Protein AF-A0A222SVH0-F1 (afdb_monomer_lite)

Sequence (82 aa):
MSSRVEWRWRDEGSSYGHSQKVVVTAPSLRGPAAETEWRAVLEHATGCLACRTPGAACSEGERLLSVYEAAARQDRSGGDAE

pLDDT: mean 81.07, std 15.31, range [36.41, 97.0]

Structure (mmCIF, N/CA/C/O backbone):
data_AF-A0A222SVH0-F1
#
_entry.id   AF-A0A222SVH0-F1
#
loop_
_atom_site.group_PDB
_atom_site.id
_atom_site.type_symbol
_atom_site.label_atom_id
_atom_site.label_alt_id
_atom_site.label_comp_id
_atom_site.label_asym_id
_atom_site.label_entity_id
_atom_site.label_seq_id
_atom_site.pdbx_PDB_ins_code
_atom_site.Cartn_x
_atom_site.Cartn_y
_atom_site.Cartn_z
_atom_site.occupancy
_atom_site.B_iso_or_equiv
_atom_site.auth_seq_id
_atom_site.auth_comp_id
_atom_site.auth_asym_id
_atom_site.auth_atom_id
_atom_site.pdbx_PDB_model_num
ATOM 1 N N . MET A 1 1 ? -9.899 5.320 -3.792 1.00 54.75 1 MET A N 1
ATOM 2 C CA . MET A 1 1 ? -10.445 6.117 -2.675 1.00 54.75 1 MET A CA 1
ATOM 3 C C . MET A 1 1 ? -11.459 7.079 -3.259 1.00 54.75 1 MET A C 1
ATOM 5 O O . MET A 1 1 ? -11.059 7.994 -3.965 1.00 54.75 1 MET A O 1
ATOM 9 N N . SER A 1 2 ? -12.754 6.819 -3.078 1.00 50.62 2 SER A N 1
ATOM 10 C CA . SER A 1 2 ? -13.786 7.743 -3.555 1.00 50.62 2 SER A CA 1
ATOM 11 C C . SER A 1 2 ? -14.029 8.791 -2.482 1.00 50.62 2 SER A C 1
ATOM 13 O O . SER A 1 2 ? -14.533 8.477 -1.405 1.00 50.62 2 SER A O 1
ATOM 15 N N . SER A 1 3 ? -13.655 10.027 -2.784 1.00 56.06 3 SER A N 1
ATOM 16 C CA . SER A 1 3 ? -14.006 11.192 -1.980 1.00 56.06 3 SER A CA 1
ATOM 17 C C . SER A 1 3 ? -15.144 11.932 -2.675 1.00 56.06 3 SER A C 1
ATOM 19 O O . SER A 1 3 ? -15.117 12.112 -3.894 1.00 56.06 3 SER A O 1
ATOM 21 N N . ARG A 1 4 ? -16.149 12.364 -1.910 1.00 77.25 4 ARG A N 1
ATOM 22 C CA . ARG A 1 4 ? -17.250 13.202 -2.397 1.00 77.25 4 ARG A CA 1
ATOM 23 C C . ARG A 1 4 ? -17.213 14.539 -1.673 1.00 77.25 4 ARG A C 1
ATOM 25 O O . ARG A 1 4 ? -17.021 14.593 -0.462 1.00 77.25 4 ARG A O 1
ATOM 32 N N . VAL A 1 5 ? -17.401 15.621 -2.421 1.00 81.88 5 VAL A N 1
ATOM 33 C CA . VAL A 1 5 ? -17.572 16.955 -1.840 1.00 81.88 5 VAL A CA 1
ATOM 34 C C . VAL A 1 5 ? -19.044 17.142 -1.503 1.00 81.88 5 VAL A C 1
ATOM 36 O O . VAL A 1 5 ? -19.900 17.020 -2.382 1.00 81.88 5 VAL A O 1
ATOM 39 N N . GLU A 1 6 ? -19.329 17.437 -0.240 1.00 81.50 6 GLU A N 1
ATOM 40 C CA . GLU A 1 6 ? -20.675 17.700 0.257 1.00 81.50 6 GLU A CA 1
ATOM 41 C C . GLU A 1 6 ? -20.741 19.076 0.921 1.00 81.50 6 GLU A C 1
ATOM 43 O O . GLU A 1 6 ? -19.786 19.547 1.541 1.00 81.50 6 GLU A O 1
ATOM 48 N N . TRP A 1 7 ? -21.879 19.745 0.766 1.00 82.88 7 TRP A N 1
ATOM 49 C CA . TRP A 1 7 ? -22.165 20.989 1.464 1.00 82.88 7 TRP A CA 1
ATOM 50 C C . TRP A 1 7 ? -22.776 20.673 2.824 1.00 82.88 7 TRP A C 1
ATOM 52 O O . TRP A 1 7 ? -23.870 20.118 2.882 1.00 82.88 7 TRP A O 1
ATOM 62 N N . ARG A 1 8 ? -22.096 21.051 3.911 1.00 79.94 8 ARG A N 1
ATOM 63 C CA . ARG A 1 8 ? -22.594 20.854 5.276 1.00 79.94 8 ARG A CA 1
ATOM 64 C C . ARG A 1 8 ? -22.881 22.191 5.948 1.00 79.94 8 ARG A C 1
ATOM 66 O O . ARG A 1 8 ? -22.023 23.073 5.991 1.00 79.94 8 ARG A O 1
ATOM 73 N N . TRP A 1 9 ? -24.084 22.315 6.496 1.00 77.88 9 TRP A N 1
ATOM 74 C CA . TRP A 1 9 ? -24.474 23.424 7.364 1.00 77.88 9 TRP A CA 1
ATOM 75 C C . TRP A 1 9 ? -23.852 23.263 8.755 1.00 77.88 9 TRP A C 1
ATOM 77 O O . TRP A 1 9 ? -23.789 22.148 9.279 1.00 77.88 9 TRP A O 1
ATOM 87 N N . ARG A 1 10 ? -23.362 24.359 9.347 1.00 73.56 10 ARG A N 1
ATOM 88 C CA . ARG A 1 10 ? -22.861 24.380 10.729 1.00 73.56 10 ARG A CA 1
ATOM 89 C C . ARG A 1 10 ? -23.350 25.649 11.438 1.00 73.56 10 ARG A C 1
ATOM 91 O O . ARG A 1 10 ? -23.071 26.747 10.965 1.00 73.56 10 ARG A O 1
ATOM 98 N N . ASP A 1 11 ? -24.019 25.478 12.577 1.00 68.69 11 ASP A N 1
ATOM 99 C CA . ASP A 1 11 ? -24.462 26.565 13.459 1.00 68.69 11 ASP A CA 1
ATOM 100 C C . ASP A 1 11 ? -23.563 26.629 14.702 1.00 68.69 11 ASP A C 1
ATOM 102 O O . ASP A 1 11 ? -23.891 26.121 15.770 1.00 68.69 11 ASP A O 1
ATOM 106 N N . GLU A 1 12 ? -22.384 27.239 14.568 1.00 63.75 12 GLU A N 1
ATOM 107 C CA . GLU A 1 12 ? -21.528 27.599 15.712 1.00 63.75 12 GLU A CA 1
ATOM 108 C C . GLU A 1 12 ? -21.883 29.013 16.197 1.00 63.75 12 GLU A C 1
ATOM 110 O O . GLU A 1 12 ? -21.084 29.942 16.122 1.00 63.75 12 GLU A O 1
ATOM 115 N N . GLY A 1 13 ? -23.132 29.197 16.637 1.00 60.81 13 GLY A N 1
ATOM 116 C CA . GLY A 1 13 ? -23.580 30.385 17.380 1.00 60.81 13 GLY A CA 1
ATOM 117 C C . GLY A 1 13 ? -23.672 31.711 16.608 1.00 60.81 13 GLY A C 1
ATOM 118 O O . GLY A 1 13 ? -24.025 32.727 17.202 1.00 60.81 13 GLY A O 1
ATOM 119 N N . SER A 1 14 ? -23.392 31.733 15.303 1.00 56.94 14 SER A N 1
ATOM 120 C CA . SER A 1 14 ? -23.604 32.906 14.444 1.00 56.94 14 SER A CA 1
ATOM 121 C C . SER A 1 14 ? -25.055 32.963 13.957 1.00 56.94 14 SER A C 1
ATOM 123 O O . SER A 1 14 ? -25.549 32.000 13.383 1.00 56.94 14 SER A O 1
ATOM 125 N N . SER A 1 15 ? -25.717 34.117 14.111 1.00 60.28 15 SER A N 1
ATOM 126 C CA . SER A 1 15 ? -27.084 34.382 13.610 1.00 60.28 15 SER A CA 1
ATOM 127 C C . SER A 1 15 ? -27.248 34.175 12.098 1.00 60.28 15 SER A C 1
ATOM 129 O O . SER A 1 15 ? -28.372 34.089 11.606 1.00 60.28 15 SER A O 1
ATOM 131 N N . TYR A 1 16 ? -26.144 34.122 11.359 1.00 59.72 16 TYR A N 1
ATOM 132 C CA . TYR A 1 16 ? -26.114 33.748 9.955 1.00 59.72 16 TYR A CA 1
ATOM 133 C C . TYR A 1 16 ? -25.243 32.498 9.882 1.00 59.72 16 TYR A C 1
ATOM 135 O O . TYR A 1 16 ? -24.011 32.593 9.909 1.00 59.72 16 TYR A O 1
ATOM 143 N N . GLY A 1 17 ? -25.868 31.322 9.895 1.00 61.84 17 GLY A N 1
ATOM 144 C CA . GLY A 1 17 ? -25.143 30.082 9.653 1.00 61.84 17 GLY A CA 1
ATOM 145 C C . GLY A 1 17 ? -24.511 30.123 8.257 1.00 61.84 17 GLY A C 1
ATOM 146 O O . GLY A 1 17 ? -25.000 30.805 7.351 1.00 61.84 17 GLY A O 1
ATOM 147 N N . HIS A 1 18 ? -23.395 29.422 8.081 1.00 76.31 18 HIS A N 1
ATOM 148 C CA . HIS A 1 18 ? -22.722 29.349 6.786 1.00 76.31 18 HIS A CA 1
ATOM 149 C C . HIS A 1 18 ? -22.488 27.895 6.375 1.00 76.31 18 HIS A C 1
ATOM 151 O O . HIS A 1 18 ? -22.193 27.022 7.197 1.00 76.31 18 HIS A O 1
ATOM 157 N N . SER A 1 19 ? -22.620 27.643 5.072 1.00 75.00 19 SER A N 1
ATOM 158 C CA . SER A 1 19 ? -22.383 26.340 4.461 1.00 75.00 19 SER A CA 1
ATOM 159 C C . SER A 1 19 ? -20.901 26.157 4.149 1.00 75.00 19 SER A C 1
ATOM 161 O O . SER A 1 19 ? -20.339 26.903 3.343 1.00 75.00 19 SER A O 1
ATOM 163 N N . GLN A 1 20 ? -20.290 25.121 4.715 1.00 79.25 20 GLN A N 1
ATOM 164 C CA . GLN A 1 20 ? -18.914 24.739 4.408 1.00 79.25 20 GLN A CA 1
ATOM 165 C C . GLN A 1 20 ? -18.899 23.564 3.424 1.00 79.25 20 GLN A C 1
ATOM 167 O O . GLN A 1 20 ? -19.712 22.643 3.533 1.00 79.25 20 GLN A O 1
ATOM 172 N N . LYS A 1 21 ? -17.957 23.567 2.472 1.00 83.94 21 LYS A N 1
ATOM 173 C CA . LYS A 1 21 ? -17.659 22.372 1.670 1.00 83.94 21 LYS A CA 1
ATOM 174 C C . LYS A 1 21 ? -16.811 21.436 2.515 1.00 83.94 21 LYS A C 1
ATOM 176 O O . LYS A 1 21 ? -15.676 21.771 2.845 1.00 83.94 21 LYS A O 1
ATOM 181 N N . VAL A 1 22 ? -17.346 20.271 2.840 1.00 83.00 22 VAL A N 1
ATOM 182 C CA . VAL A 1 22 ? -16.597 19.208 3.505 1.00 83.00 22 VAL A CA 1
ATOM 183 C C . VAL A 1 22 ? -16.283 18.114 2.494 1.00 83.00 22 VAL A C 1
ATOM 185 O O . VAL A 1 22 ? -17.096 17.781 1.630 1.00 83.00 22 VAL A O 1
ATOM 188 N N . VAL A 1 23 ? -15.075 17.566 2.581 1.00 81.06 23 VAL A N 1
ATOM 189 C CA . VAL A 1 23 ? -14.703 16.370 1.827 1.00 81.06 23 VAL A CA 1
ATOM 190 C C . VAL A 1 23 ? -15.085 15.175 2.683 1.00 81.06 23 VAL A C 1
ATOM 192 O O . VAL A 1 23 ? -14.520 14.970 3.754 1.00 81.06 23 VAL A O 1
ATOM 195 N N . VAL A 1 24 ? -16.063 14.406 2.219 1.00 73.38 24 VAL A N 1
ATOM 196 C CA . VAL A 1 24 ? -16.4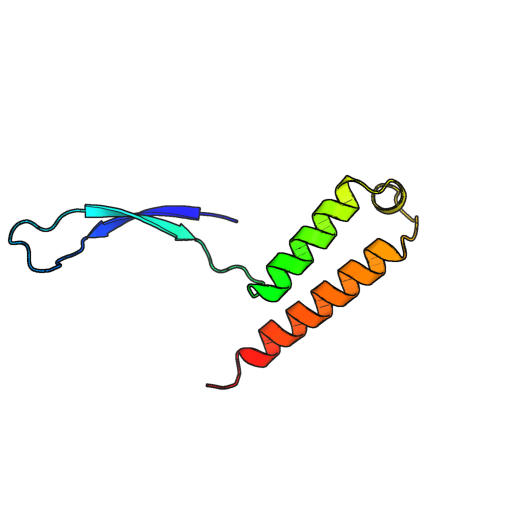48 13.143 2.841 1.00 73.38 24 VAL A CA 1
ATOM 197 C C . VAL A 1 24 ? -15.674 12.040 2.134 1.00 73.38 24 VAL A C 1
ATOM 199 O O . VAL A 1 24 ? -15.846 11.797 0.936 1.00 73.38 24 VAL A O 1
ATOM 202 N N . THR A 1 25 ? -14.784 11.394 2.876 1.00 68.81 25 THR A N 1
ATOM 203 C CA . THR A 1 25 ? -14.002 10.258 2.390 1.00 68.81 25 THR A CA 1
ATOM 204 C C . THR A 1 25 ? -14.684 8.98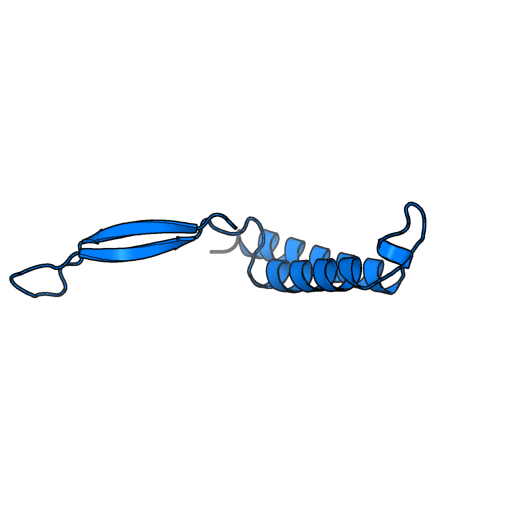0 2.850 1.00 68.81 25 THR A C 1
ATOM 206 O O . THR A 1 25 ? -14.961 8.825 4.038 1.00 68.81 25 THR A O 1
ATOM 209 N N . ALA A 1 26 ? -14.976 8.072 1.915 1.00 66.25 26 ALA A N 1
ATOM 210 C CA . ALA A 1 26 ? -15.477 6.752 2.279 1.00 66.25 26 ALA A CA 1
ATOM 211 C C . ALA A 1 26 ? -14.440 6.039 3.166 1.00 66.25 26 ALA A C 1
ATOM 213 O O . ALA A 1 26 ? -13.246 6.117 2.851 1.00 66.25 26 ALA A O 1
ATOM 214 N N . PRO A 1 27 ? -14.861 5.352 4.244 1.00 58.91 27 PRO A N 1
ATOM 215 C CA . PRO A 1 27 ? -13.933 4.606 5.075 1.00 58.91 27 PRO A CA 1
ATOM 216 C C . PRO A 1 27 ? -13.184 3.602 4.202 1.00 58.91 27 PRO A C 1
ATOM 218 O O . PRO A 1 27 ? -13.767 2.888 3.380 1.00 58.91 27 PRO A O 1
ATOM 221 N N . SER A 1 28 ? -11.866 3.597 4.351 1.00 63.66 28 SER A N 1
ATOM 222 C CA . SER A 1 28 ? -11.028 2.560 3.777 1.00 63.66 28 SER A CA 1
ATOM 223 C C . SER A 1 28 ? -11.481 1.217 4.353 1.00 63.66 28 SER A C 1
ATOM 225 O O . SER A 1 28 ? -11.694 1.098 5.556 1.00 63.66 28 SER A O 1
ATOM 227 N N . LEU A 1 29 ? -11.634 0.187 3.510 1.00 68.69 29 LEU A N 1
ATOM 228 C CA . LEU A 1 29 ? -11.880 -1.189 3.986 1.00 68.69 29 LEU A CA 1
ATOM 229 C C . LEU A 1 29 ? -10.676 -1.755 4.767 1.00 68.69 29 LEU A C 1
ATOM 231 O O . LEU A 1 29 ? -10.712 -2.887 5.244 1.00 68.69 29 LEU A O 1
ATOM 235 N N . ARG A 1 30 ? -9.580 -0.995 4.826 1.00 78.19 30 ARG A N 1
ATOM 236 C CA . ARG A 1 30 ? -8.342 -1.270 5.544 1.00 78.19 30 ARG A CA 1
ATOM 237 C C . ARG A 1 30 ? -8.207 -0.198 6.626 1.00 78.19 30 ARG A C 1
ATOM 239 O O . ARG A 1 30 ? -8.483 0.967 6.352 1.00 78.19 30 ARG A O 1
ATOM 246 N N . GLY A 1 31 ? -7.787 -0.562 7.834 1.00 83.44 31 GLY A N 1
ATOM 247 C CA . GLY A 1 31 ? -7.448 0.445 8.833 1.00 83.44 31 GLY A CA 1
ATOM 248 C C . GLY A 1 31 ? -6.213 1.252 8.406 1.00 83.44 31 GLY A C 1
ATOM 249 O O . GLY A 1 31 ? -5.548 0.926 7.414 1.00 83.44 31 GLY A O 1
ATOM 250 N N . PRO A 1 32 ? -5.897 2.342 9.123 1.00 82.94 32 PRO A N 1
ATOM 251 C CA . PRO A 1 32 ? -4.827 3.266 8.742 1.00 82.94 32 PRO A CA 1
ATOM 252 C C . PRO A 1 32 ? -3.448 2.587 8.675 1.00 82.94 32 PRO A C 1
ATOM 254 O O . PRO A 1 32 ? -2.627 2.941 7.822 1.00 82.94 32 PRO A O 1
ATOM 257 N N . ALA A 1 33 ? -3.211 1.582 9.526 1.00 85.56 33 ALA A N 1
ATOM 258 C CA . ALA A 1 33 ? -2.000 0.772 9.493 1.00 85.56 33 ALA A C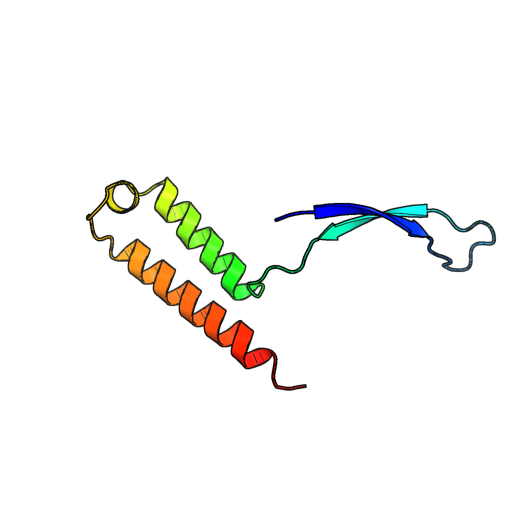A 1
ATOM 259 C C . ALA A 1 33 ? -1.949 -0.076 8.214 1.00 85.56 33 ALA A C 1
ATOM 261 O O . ALA A 1 33 ? -1.022 0.071 7.417 1.00 85.56 33 ALA A O 1
ATOM 262 N N . ALA A 1 34 ? -2.979 -0.886 7.945 1.00 90.25 34 ALA A N 1
ATOM 263 C CA . ALA A 1 34 ? -3.022 -1.709 6.738 1.00 90.25 34 ALA A CA 1
ATOM 264 C C . ALA A 1 34 ? -3.013 -0.885 5.442 1.00 90.25 34 ALA A C 1
ATOM 266 O O . ALA A 1 34 ? -2.521 -1.348 4.417 1.00 90.25 34 ALA A O 1
ATOM 267 N N . GLU A 1 35 ? -3.538 0.337 5.449 1.00 89.94 35 GLU A N 1
ATOM 268 C CA . GLU A 1 35 ? -3.490 1.211 4.280 1.00 89.94 35 GLU A CA 1
ATOM 269 C C . GLU A 1 35 ? -2.077 1.719 3.969 1.00 89.94 35 GLU A C 1
ATOM 271 O O . GLU A 1 35 ? -1.703 1.817 2.797 1.00 89.94 35 GLU A O 1
ATOM 276 N N . THR A 1 36 ? -1.291 2.024 5.001 1.00 91.31 36 THR A N 1
ATOM 277 C CA . THR A 1 36 ? 0.107 2.447 4.849 1.00 91.31 36 THR A CA 1
ATOM 278 C C . THR A 1 36 ? 0.942 1.310 4.267 1.00 91.31 36 THR A C 1
ATOM 280 O O . THR A 1 36 ? 1.634 1.498 3.268 1.00 91.31 36 THR A O 1
ATOM 283 N N . GLU A 1 37 ? 0.784 0.102 4.807 1.00 94.12 37 GLU A N 1
ATOM 284 C CA . GLU A 1 37 ? 1.487 -1.082 4.305 1.00 94.12 37 GLU A CA 1
ATOM 285 C C . GLU A 1 37 ? 1.044 -1.453 2.884 1.00 94.12 37 GLU A C 1
ATOM 287 O O . GLU A 1 37 ? 1.857 -1.807 2.031 1.00 94.12 37 GLU A O 1
ATOM 292 N N . TRP A 1 38 ? -0.248 -1.303 2.577 1.00 92.81 38 TRP A N 1
ATOM 293 C CA . TRP A 1 38 ? -0.753 -1.532 1.225 1.00 92.81 38 TRP A CA 1
ATOM 294 C C . TRP A 1 38 ? -0.145 -0.562 0.202 1.00 92.81 38 TRP A C 1
ATOM 296 O O . TRP A 1 38 ? 0.144 -0.964 -0.925 1.00 92.81 38 TRP A O 1
ATOM 306 N N . ARG A 1 39 ? 0.092 0.702 0.580 1.00 93.75 39 ARG A N 1
ATOM 307 C CA . ARG A 1 39 ? 0.798 1.662 -0.282 1.00 93.75 39 ARG A CA 1
ATOM 308 C C . ARG A 1 39 ? 2.234 1.221 -0.561 1.00 93.75 39 ARG A C 1
ATOM 310 O O . ARG A 1 39 ? 2.626 1.232 -1.724 1.00 93.75 39 ARG A O 1
ATOM 317 N N . ALA A 1 40 ? 2.962 0.744 0.447 1.00 94.75 40 ALA A N 1
ATOM 318 C CA . ALA A 1 40 ? 4.325 0.240 0.269 1.00 94.75 40 ALA A CA 1
ATOM 319 C C . ALA A 1 40 ? 4.390 -0.957 -0.703 1.00 94.75 40 ALA A C 1
ATOM 321 O O . ALA A 1 40 ? 5.262 -1.009 -1.573 1.00 94.75 40 ALA A O 1
ATOM 322 N N . VAL A 1 41 ? 3.426 -1.884 -0.622 1.00 94.81 41 VAL A N 1
ATOM 323 C CA . VAL A 1 41 ? 3.296 -3.002 -1.578 1.00 94.81 41 VAL A CA 1
ATOM 324 C C . VAL A 1 41 ? 3.123 -2.487 -3.012 1.00 94.81 41 VAL A C 1
ATOM 326 O O . VAL A 1 41 ? 3.789 -2.973 -3.928 1.00 94.81 41 VAL A O 1
ATOM 329 N N . LEU A 1 42 ? 2.245 -1.498 -3.219 1.00 94.38 42 LEU A N 1
ATOM 330 C CA . LEU A 1 42 ? 1.989 -0.926 -4.545 1.00 94.38 42 LEU A CA 1
ATOM 331 C C . LEU A 1 42 ? 3.212 -0.188 -5.095 1.00 94.38 42 LEU A C 1
ATOM 333 O O . LEU A 1 42 ? 3.593 -0.410 -6.243 1.00 94.38 42 LEU A O 1
ATOM 337 N N . GLU A 1 43 ? 3.846 0.653 -4.282 1.00 95.56 43 GLU A N 1
ATOM 338 C CA . GLU A 1 43 ? 5.064 1.374 -4.657 1.00 95.56 43 GLU A CA 1
ATOM 339 C C . GLU A 1 43 ? 6.157 0.396 -5.106 1.00 95.56 43 GLU A C 1
ATOM 341 O O . GLU A 1 43 ? 6.703 0.537 -6.205 1.00 95.56 43 GLU A O 1
ATOM 346 N N . HIS A 1 44 ? 6.391 -0.673 -4.339 1.00 95.19 44 HIS A N 1
ATOM 347 C CA . HIS A 1 44 ? 7.346 -1.712 -4.713 1.00 95.19 44 HIS A CA 1
ATOM 348 C C . HIS A 1 44 ? 6.970 -2.407 -6.028 1.00 95.19 44 HIS A C 1
ATOM 350 O O . HIS A 1 44 ? 7.806 -2.532 -6.927 1.00 95.19 44 HIS A O 1
ATOM 356 N N . ALA A 1 45 ? 5.712 -2.831 -6.178 1.00 92.94 45 ALA A N 1
ATOM 357 C CA . ALA A 1 45 ? 5.252 -3.536 -7.371 1.00 92.94 45 ALA A CA 1
ATOM 358 C C . ALA A 1 45 ? 5.397 -2.694 -8.652 1.00 92.94 45 ALA A C 1
ATOM 360 O O . ALA A 1 45 ? 5.690 -3.241 -9.716 1.00 92.94 45 ALA A O 1
ATOM 361 N N . THR A 1 46 ? 5.249 -1.367 -8.563 1.00 94.38 46 THR A N 1
ATOM 362 C CA . THR A 1 46 ? 5.447 -0.476 -9.719 1.00 94.38 46 THR A CA 1
ATOM 363 C C . THR A 1 46 ? 6.916 -0.322 -10.130 1.00 94.38 46 THR A C 1
ATOM 365 O O . THR A 1 46 ? 7.200 -0.187 -11.324 1.00 94.38 46 THR A O 1
ATOM 368 N N . GLY A 1 47 ? 7.853 -0.385 -9.177 1.00 93.75 47 GLY A N 1
ATOM 369 C CA . GLY A 1 47 ? 9.291 -0.242 -9.433 1.00 93.75 47 GLY A CA 1
ATOM 370 C C . GLY A 1 47 ? 10.018 -1.557 -9.737 1.00 93.75 47 GLY A C 1
ATOM 371 O O . GLY A 1 47 ? 11.012 -1.570 -10.466 1.00 93.75 47 GLY A O 1
ATOM 372 N N . CYS A 1 48 ? 9.525 -2.683 -9.224 1.00 96.19 48 CYS A N 1
ATOM 373 C CA . CYS A 1 48 ? 10.222 -3.963 -9.283 1.00 96.19 48 CYS A CA 1
ATOM 374 C C . CYS A 1 48 ? 9.940 -4.717 -10.593 1.00 96.19 48 CYS A C 1
ATOM 376 O O . CYS A 1 48 ? 8.794 -4.947 -10.975 1.00 96.19 48 CYS A O 1
ATOM 378 N N . LEU A 1 49 ? 10.990 -5.134 -11.309 1.00 93.88 49 LEU A N 1
AT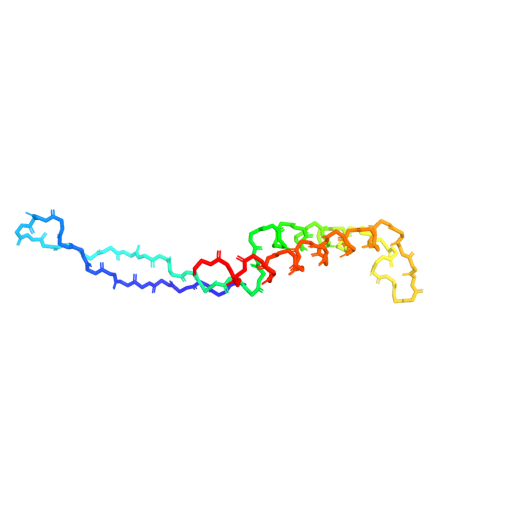OM 379 C CA . LEU A 1 49 ? 10.835 -5.927 -12.536 1.00 93.88 49 LEU A CA 1
ATOM 380 C C . LEU A 1 49 ? 10.292 -7.336 -12.250 1.00 93.88 49 LEU A C 1
ATOM 382 O O . LEU A 1 49 ? 9.465 -7.828 -13.014 1.00 93.88 49 LEU A O 1
ATOM 386 N N . ALA A 1 50 ? 10.711 -7.958 -11.142 1.00 93.38 50 ALA A N 1
ATOM 387 C CA . ALA A 1 50 ? 10.222 -9.279 -10.753 1.00 93.38 50 ALA A CA 1
ATOM 388 C C . ALA A 1 50 ? 8.713 -9.240 -10.474 1.00 93.38 50 ALA A C 1
ATOM 390 O O . ALA A 1 50 ? 7.973 -10.016 -11.060 1.00 93.38 50 ALA A O 1
ATOM 391 N N . CYS A 1 51 ? 8.226 -8.262 -9.703 1.00 93.31 51 CYS A N 1
ATOM 392 C CA . CYS A 1 51 ? 6.788 -8.111 -9.443 1.00 93.31 51 CYS A CA 1
ATOM 393 C C . CYS A 1 51 ? 5.959 -7.786 -10.695 1.00 93.31 51 CYS A C 1
ATOM 395 O O . CYS A 1 51 ? 4.774 -8.105 -10.741 1.00 93.31 51 CYS A O 1
ATOM 397 N N . ARG A 1 52 ? 6.561 -7.161 -11.715 1.00 90.62 52 ARG A N 1
ATOM 398 C CA . ARG A 1 52 ? 5.901 -6.902 -13.006 1.00 90.62 52 ARG A CA 1
ATOM 399 C C . ARG A 1 52 ? 5.916 -8.106 -13.947 1.00 90.62 52 ARG A C 1
ATOM 401 O O . ARG A 1 52 ? 5.197 -8.089 -14.943 1.00 90.62 52 ARG A O 1
ATOM 408 N N . THR A 1 53 ? 6.720 -9.126 -13.658 1.00 92.50 53 THR A N 1
ATOM 409 C CA . THR A 1 53 ? 6.852 -10.321 -14.494 1.00 92.50 53 THR A CA 1
ATOM 410 C C . THR A 1 53 ? 5.946 -11.426 -13.949 1.00 92.50 53 THR A C 1
ATOM 412 O O . THR A 1 53 ? 6.179 -11.911 -12.842 1.00 92.50 53 THR A O 1
ATOM 415 N N . PRO A 1 54 ? 4.923 -11.871 -14.701 1.00 87.00 54 PRO A N 1
ATOM 416 C CA . PRO A 1 54 ? 4.079 -12.980 -14.272 1.00 87.00 54 PRO A CA 1
ATOM 417 C C . PRO A 1 54 ? 4.906 -14.240 -13.992 1.00 87.00 54 PRO A C 1
ATOM 419 O O . PRO A 1 54 ? 5.707 -14.659 -14.825 1.00 87.00 54 PRO A O 1
ATOM 422 N N . GLY A 1 55 ? 4.706 -14.846 -12.821 1.00 87.56 55 GLY A N 1
ATOM 423 C CA . GLY A 1 55 ? 5.396 -16.075 -12.414 1.00 87.56 55 GLY A CA 1
ATOM 424 C C . GLY A 1 55 ? 6.798 -15.884 -11.823 1.00 87.56 55 GLY A C 1
ATOM 425 O O . GLY A 1 55 ? 7.392 -16.867 -11.388 1.00 87.56 55 GLY A O 1
ATOM 426 N N . ALA A 1 56 ? 7.324 -14.658 -11.754 1.00 90.25 56 ALA A N 1
ATOM 427 C CA . ALA A 1 56 ? 8.548 -14.380 -11.010 1.00 90.25 56 ALA A CA 1
ATOM 428 C C . ALA A 1 56 ? 8.235 -14.152 -9.521 1.00 90.25 56 ALA A C 1
ATOM 430 O O . ALA A 1 56 ? 7.353 -13.369 -9.172 1.00 90.25 56 ALA A O 1
ATOM 431 N N . ALA A 1 57 ? 8.979 -14.823 -8.641 1.00 90.44 57 ALA A N 1
ATOM 432 C CA . ALA A 1 57 ? 8.909 -14.587 -7.203 1.00 90.44 57 ALA A CA 1
ATOM 433 C C . ALA A 1 57 ? 9.771 -13.377 -6.812 1.00 90.44 57 ALA A C 1
ATOM 435 O O . ALA A 1 57 ? 10.848 -13.155 -7.373 1.00 90.44 57 ALA A O 1
ATOM 436 N N . CYS A 1 58 ? 9.309 -12.602 -5.833 1.00 95.81 58 CYS A N 1
ATOM 437 C CA . CYS A 1 58 ? 10.050 -11.475 -5.280 1.00 95.81 58 CYS A CA 1
ATOM 438 C C . CYS A 1 58 ? 9.960 -11.508 -3.757 1.00 95.81 58 CYS A C 1
ATOM 440 O O . CYS A 1 58 ? 8.923 -11.169 -3.190 1.00 95.81 58 CYS A O 1
ATOM 442 N N . SER A 1 59 ? 11.059 -11.873 -3.096 1.00 95.56 59 SER A N 1
ATOM 443 C CA . SER A 1 59 ? 11.097 -12.022 -1.636 1.00 95.56 59 SER A CA 1
ATOM 444 C C . SER A 1 59 ? 10.767 -10.724 -0.892 1.00 95.56 59 SER A C 1
ATOM 446 O O . SER A 1 59 ? 10.154 -10.765 0.170 1.00 95.56 59 SER A O 1
ATOM 448 N N . GLU A 1 60 ? 11.132 -9.567 -1.452 1.00 95.12 60 GLU A N 1
ATOM 449 C CA . GLU A 1 60 ? 10.784 -8.272 -0.858 1.00 95.12 60 GLU A CA 1
ATOM 450 C C . GLU A 1 60 ? 9.288 -7.967 -1.009 1.00 95.12 60 GLU A C 1
ATOM 452 O O . GLU A 1 60 ? 8.640 -7.554 -0.050 1.00 95.12 60 GLU A O 1
ATOM 457 N N . GLY A 1 61 ? 8.708 -8.252 -2.178 1.00 94.62 61 GLY A N 1
ATOM 458 C CA . GLY A 1 61 ? 7.265 -8.148 -2.391 1.00 94.62 61 GLY A CA 1
ATOM 459 C C . GLY A 1 61 ? 6.468 -9.071 -1.463 1.00 94.62 61 GLY A C 1
ATOM 460 O O . GLY A 1 61 ? 5.477 -8.643 -0.877 1.00 94.62 61 GLY A O 1
ATOM 461 N N . GLU A 1 62 ? 6.927 -10.309 -1.270 1.00 95.38 62 GLU A N 1
ATOM 462 C CA . GLU A 1 62 ? 6.333 -11.268 -0.326 1.00 95.38 62 GLU A CA 1
ATOM 463 C C . GLU A 1 62 ? 6.414 -10.771 1.121 1.00 95.38 62 GLU A C 1
ATOM 465 O O . GLU A 1 62 ? 5.433 -10.849 1.865 1.00 95.38 62 GLU A O 1
ATOM 470 N N . ARG A 1 63 ? 7.557 -10.200 1.517 1.00 97.00 63 ARG A N 1
ATOM 471 C CA . ARG A 1 63 ? 7.729 -9.593 2.839 1.00 97.00 63 ARG A CA 1
ATOM 472 C C . ARG A 1 63 ? 6.750 -8.439 3.052 1.00 97.00 63 ARG A C 1
ATOM 474 O O . ARG A 1 63 ? 6.062 -8.423 4.071 1.00 97.00 63 ARG A O 1
ATOM 481 N N . LEU A 1 64 ? 6.668 -7.502 2.108 1.00 96.31 64 LEU A N 1
ATOM 482 C CA . LEU A 1 64 ? 5.746 -6.363 2.183 1.00 96.31 64 LEU A CA 1
ATOM 483 C C . LEU A 1 64 ? 4.287 -6.832 2.256 1.00 96.31 64 LEU A C 1
ATOM 485 O O . LEU A 1 64 ? 3.509 -6.323 3.063 1.00 96.31 64 LEU A O 1
ATOM 489 N N . LEU A 1 65 ? 3.927 -7.856 1.476 1.00 95.00 65 LEU A N 1
ATOM 490 C CA . LEU A 1 65 ? 2.589 -8.437 1.510 1.00 95.00 65 LEU A CA 1
ATOM 491 C C . LEU A 1 65 ? 2.279 -9.071 2.874 1.00 95.00 65 LEU 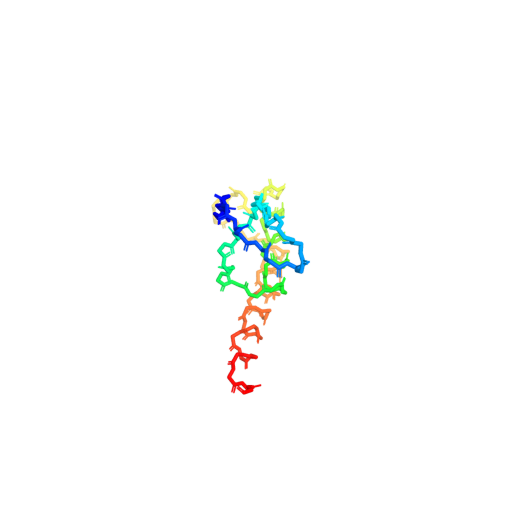A C 1
ATOM 493 O O . LEU A 1 65 ? 1.209 -8.827 3.428 1.00 95.00 65 LEU A O 1
ATOM 497 N N . SER A 1 66 ? 3.226 -9.812 3.455 1.00 95.62 66 SER A N 1
ATOM 498 C CA . SER A 1 66 ? 3.071 -10.408 4.787 1.00 95.62 66 SER A CA 1
ATOM 499 C C . SER A 1 66 ? 2.873 -9.353 5.882 1.00 95.62 66 SER A C 1
ATOM 501 O O . SER A 1 66 ? 2.093 -9.577 6.812 1.00 95.62 66 SER A O 1
ATOM 503 N N . VAL A 1 67 ? 3.567 -8.213 5.799 1.00 95.81 67 VAL A N 1
ATOM 504 C CA . VAL A 1 67 ? 3.405 -7.100 6.751 1.00 95.81 67 VAL A CA 1
ATOM 505 C C . VAL A 1 67 ? 2.018 -6.475 6.608 1.00 95.81 67 VAL A C 1
ATOM 507 O O . VAL A 1 67 ? 1.299 -6.340 7.601 1.00 95.81 67 VAL A O 1
ATOM 510 N N . TYR A 1 68 ? 1.593 -6.188 5.375 1.00 94.19 68 TYR A N 1
ATOM 511 C CA . TYR A 1 68 ? 0.248 -5.695 5.090 1.00 94.19 68 TYR A CA 1
ATOM 512 C C . TYR A 1 68 ? -0.841 -6.643 5.621 1.00 94.19 68 TYR A C 1
ATOM 514 O O . TYR A 1 68 ? -1.792 -6.197 6.263 1.00 94.19 68 TYR A O 1
ATOM 522 N N . GLU A 1 69 ? -0.710 -7.953 5.410 1.00 93.88 69 GLU A N 1
ATOM 523 C CA . GLU A 1 69 ? -1.678 -8.930 5.911 1.00 93.88 69 GLU A CA 1
ATOM 524 C C . GLU A 1 69 ? -1.735 -8.975 7.439 1.00 93.88 69 GLU A C 1
ATOM 526 O O . GLU A 1 69 ? -2.817 -9.125 8.013 1.00 93.88 69 GLU A O 1
ATOM 531 N N . ALA A 1 70 ? -0.588 -8.842 8.109 1.00 94.00 70 ALA A N 1
ATOM 532 C CA . ALA A 1 70 ? -0.530 -8.763 9.562 1.00 94.00 70 ALA A CA 1
ATOM 533 C C . ALA A 1 70 ? -1.211 -7.490 10.085 1.00 94.00 70 ALA A C 1
ATOM 535 O O . ALA A 1 70 ? -1.977 -7.568 11.046 1.00 94.00 70 ALA A O 1
ATOM 536 N N . ALA A 1 71 ? -0.993 -6.341 9.443 1.00 91.75 71 ALA A N 1
ATOM 537 C CA . ALA A 1 71 ? -1.686 -5.096 9.771 1.00 91.75 71 ALA A CA 1
ATOM 538 C C . ALA A 1 71 ? -3.201 -5.217 9.527 1.00 91.75 71 ALA A C 1
ATOM 540 O O . ALA A 1 71 ? -4.000 -4.912 10.406 1.00 91.75 71 ALA A O 1
ATOM 541 N N . ALA A 1 72 ? -3.609 -5.786 8.390 1.00 89.31 72 ALA A N 1
ATOM 542 C CA . ALA A 1 72 ? -5.018 -5.991 8.060 1.00 89.31 72 ALA A CA 1
ATOM 543 C C . ALA A 1 72 ? -5.720 -6.970 9.015 1.00 89.31 72 ALA A C 1
ATOM 545 O O . ALA A 1 72 ? -6.922 -6.853 9.244 1.00 89.31 72 ALA A O 1
ATOM 546 N N . ARG A 1 73 ? -4.998 -7.958 9.564 1.00 89.75 73 ARG A N 1
ATOM 547 C CA . ARG A 1 73 ? -5.521 -8.818 10.635 1.00 89.75 73 ARG A CA 1
ATOM 548 C C . ARG A 1 73 ? -5.743 -8.022 11.917 1.00 89.75 73 ARG A C 1
ATOM 550 O O . ARG A 1 73 ? -6.832 -8.108 12.464 1.00 89.75 73 ARG A O 1
ATOM 557 N N . GLN A 1 74 ? -4.761 -7.234 12.347 1.00 87.19 74 GLN A N 1
ATOM 558 C CA . GLN A 1 74 ? -4.857 -6.419 13.563 1.00 87.19 74 GLN A CA 1
ATOM 559 C C . GLN A 1 74 ? -5.995 -5.396 13.490 1.00 87.19 74 GLN A C 1
ATOM 561 O O . GLN A 1 74 ? -6.765 -5.292 14.439 1.00 87.19 74 GLN A O 1
ATOM 566 N N . ASP A 1 75 ? -6.164 -4.724 12.349 1.00 83.31 75 ASP A N 1
ATOM 567 C CA . ASP A 1 75 ? -7.249 -3.757 12.143 1.00 83.31 75 ASP A CA 1
ATOM 568 C C . ASP A 1 75 ? -8.639 -4.404 12.254 1.00 83.31 75 ASP A C 1
ATOM 570 O O . ASP A 1 75 ? -9.582 -3.770 12.716 1.00 83.31 75 ASP A O 1
ATOM 574 N N . ARG A 1 76 ? -8.777 -5.676 11.852 1.00 79.81 76 ARG A N 1
ATOM 575 C CA . ARG A 1 76 ? -10.031 -6.430 12.016 1.00 79.81 76 ARG A CA 1
ATOM 576 C C . ARG A 1 76 ? -10.238 -6.889 13.455 1.00 79.81 76 ARG A C 1
ATOM 578 O O . ARG A 1 76 ? -11.347 -6.792 13.955 1.00 79.81 76 ARG A O 1
ATOM 585 N N . SER A 1 77 ? -9.183 -7.361 14.115 1.00 75.38 77 SER A N 1
ATOM 586 C CA . SER A 1 77 ? -9.253 -7.840 15.500 1.00 75.38 77 SER A CA 1
ATOM 587 C C . SER A 1 77 ? -9.455 -6.719 16.526 1.00 75.38 77 SER A C 1
ATOM 589 O O . SER A 1 77 ? -9.951 -6.979 17.616 1.00 75.38 77 SER A O 1
ATOM 591 N N . GLY A 1 78 ? -9.054 -5.486 16.206 1.00 60.84 78 GLY A N 1
ATOM 592 C CA . GLY A 1 78 ? -9.238 -4.309 17.060 1.00 60.84 78 GLY A CA 1
ATOM 593 C C . GLY A 1 78 ? -10.628 -3.669 16.976 1.00 60.84 78 GLY A C 1
ATOM 594 O O . GLY A 1 78 ? -10.876 -2.703 17.686 1.00 60.84 78 GLY A O 1
ATOM 595 N N . GLY A 1 79 ? -11.521 -4.178 16.116 1.00 54.41 79 GLY A N 1
ATOM 596 C CA . GLY A 1 79 ? -12.892 -3.679 15.955 1.00 54.41 79 GLY A CA 1
ATOM 597 C C . GLY A 1 79 ? -13.940 -4.344 16.858 1.00 54.41 79 GLY A C 1
ATOM 598 O O . GLY A 1 79 ? -15.078 -3.889 16.869 1.00 54.41 79 GLY A O 1
ATOM 599 N N . ASP A 1 80 ? -13.567 -5.386 17.609 1.00 43.50 80 ASP A N 1
ATOM 600 C CA . ASP A 1 80 ? -14.468 -6.184 18.463 1.00 43.50 80 ASP A CA 1
ATOM 601 C C . ASP A 1 80 ? -14.234 -5.956 19.973 1.00 43.50 80 ASP A C 1
ATOM 603 O O . ASP A 1 80 ? -14.562 -6.808 20.802 1.00 43.50 80 ASP A O 1
ATOM 607 N N . ALA A 1 81 ? -13.634 -4.826 20.353 1.00 37.97 81 ALA A N 1
ATOM 608 C CA . ALA A 1 81 ? -13.421 -4.468 21.753 1.00 37.97 81 ALA A CA 1
ATOM 609 C C . ALA A 1 81 ? -13.554 -2.955 21.983 1.00 37.97 81 ALA A C 1
ATOM 611 O O . ALA A 1 81 ? -12.555 -2.292 22.243 1.00 37.97 81 ALA A O 1
ATOM 612 N N . GLU A 1 82 ? -14.780 -2.430 21.894 1.00 36.41 82 GLU A N 1
ATOM 613 C CA . GLU A 1 82 ? -15.290 -1.391 22.811 1.00 36.41 82 GLU A CA 1
ATOM 614 C C . GLU A 1 82 ? -16.825 -1.384 22.849 1.00 36.41 82 GLU A C 1
ATOM 616 O O . GLU A 1 82 ? -17.449 -1.394 21.763 1.00 36.41 82 GLU A O 1
#

Radius of gyration: 19.86 Å; chains: 1; bounding box: 38×50×37 Å

Secondary structure (DSSP, 8-state):
--EE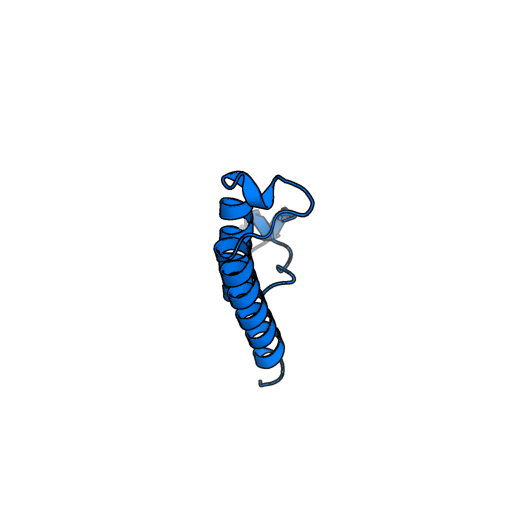EEEEEE-SS-SS-EEEEEEEEPPPSS-HHHHHHHHHHHHHHHH-HHHHSTT---HHHHHHHHHHHHHHHHHHHTTS--

Foldseek 3Di:
DDKDWDWDWDCPPDPDTDTDTDIDDDDDLAPPQLVVLVVVLVVCCVPDPQSVDPPRDDPVSVVSVVSSVVRRVVRVVVVPDD